Protein AF-A0A222E8A6-F1 (afdb_monomer_lite)

Secondary structure (DSSP, 8-state):
---SEEEEEE---TT-SS---GGGHHHHHHHHHGGG--GGG-EEETTTTEEESTT--EEEEEE----TT-HHHHHHHHHHHHHHHHHTTPEEEEEESSGGGHHHHHHTTTTSS--------SS----S-BTTB----------B----GGG-TT-HHHHHHHHHHHHHHHHHHHTT----

Organism: NCBI:txid74033

pLDDT: mean 76.96, std 16.69, range [33.47, 96.75]

InterPro domains:
  IPR006035 Ureohydrolase [PF00491] (4-130)
  IPR006035 Ureohydrolase [PS51409] (1-180)
  IPR006035 Ureohydrolase [PTHR11358] (2-130)
  IPR023696 Ureohydrolase domain superfamily [SSF52768] (2-132)
  IPR023696 Ureohydrolase domain superfamily [SSF52768] (132-174)

Foldseek 3Di:
DAFQAEEEEQLDQLVPDDDFQLSCQSVLLVVLLVVLCPDLQADADPVVRDHFPNVGGYDYPYYFDDDPNDPPVSLVSLLVSCLVCVVNLYHYDYRYRAPLNVVSVQVNCVVPDQEAADDDDPDPPPDCDDPPRHDDGDHDDDYDYHRRCVVVVPSPSSNVSNVVSSVVNRVCVVVVVSDD

Sequence (180 aa):
MDADAANLGAPCDAGTQWRADARFGPRGVCEASTLFSFGHAAAYEHENDVTYLKGVRAADMGDAKIVHTDTLTSHANIRRGIEAALIAGALPVTTRGDHSDIIPCCEDYEGRAPFHILQIDAHLDFVDERHGVTRTLPIVGVALVEVTPDYDPTGSTAILAAQLLMNLLGFVFHAGLSRA

Structure (mmCIF, N/CA/C/O backbone):
data_AF-A0A222E8A6-F1
#
_entry.id   AF-A0A222E8A6-F1
#
loop_
_atom_site.group_PDB
_atom_site.id
_atom_site.type_symbol
_atom_site.label_atom_id
_atom_site.label_alt_id
_atom_site.label_comp_id
_atom_site.label_asym_id
_atom_site.label_entity_id
_atom_site.label_seq_id
_atom_site.pdbx_PDB_ins_code
_atom_site.Cartn_x
_atom_site.Cartn_y
_atom_site.Cartn_z
_atom_site.occupancy
_atom_site.B_iso_or_equiv
_atom_site.auth_seq_id
_atom_site.auth_comp_id
_atom_site.auth_asym_id
_atom_site.auth_atom_id
_atom_site.pdbx_PDB_model_num
ATOM 1 N N . MET A 1 1 ? -19.056 0.107 -1.690 1.00 80.62 1 MET A N 1
ATOM 2 C CA . MET A 1 1 ? -18.439 -0.485 -0.484 1.00 80.62 1 MET A CA 1
ATOM 3 C C . MET A 1 1 ? -18.997 0.254 0.718 1.00 80.62 1 MET A C 1
ATOM 5 O O . MET A 1 1 ? -19.381 1.400 0.538 1.00 80.62 1 MET A O 1
ATOM 9 N N . ASP A 1 2 ? -19.097 -0.385 1.880 1.00 88.38 2 ASP A N 1
ATOM 10 C CA . ASP A 1 2 ? -19.576 0.253 3.113 1.00 88.38 2 ASP A CA 1
ATOM 11 C C . ASP A 1 2 ? -18.545 0.009 4.223 1.00 88.38 2 ASP A C 1
ATOM 13 O O . ASP A 1 2 ? -18.619 -0.966 4.969 1.00 88.38 2 ASP A O 1
ATOM 17 N N . ALA A 1 3 ? -17.504 0.839 4.215 1.00 91.56 3 ALA A N 1
ATOM 18 C CA . ALA A 1 3 ? -16.313 0.715 5.045 1.00 91.56 3 ALA A CA 1
ATOM 19 C C . ALA A 1 3 ? -15.736 2.108 5.322 1.00 91.56 3 ALA A C 1
ATOM 21 O O . ALA A 1 3 ? -15.940 3.030 4.537 1.00 91.56 3 ALA A O 1
ATOM 22 N N . ASP A 1 4 ? -15.008 2.239 6.423 1.00 89.56 4 ASP A N 1
ATOM 23 C CA . ASP A 1 4 ? -14.385 3.487 6.865 1.00 89.56 4 ASP A CA 1
ATOM 24 C C . ASP A 1 4 ? -12.900 3.539 6.438 1.00 89.56 4 ASP A C 1
ATOM 26 O O . ASP A 1 4 ? -12.354 4.613 6.190 1.00 89.56 4 ASP A O 1
ATOM 30 N N . ALA A 1 5 ? -12.269 2.368 6.277 1.00 90.62 5 ALA A N 1
ATOM 31 C CA . ALA A 1 5 ? -10.946 2.175 5.678 1.00 90.62 5 ALA A CA 1
ATOM 32 C C . ALA A 1 5 ? -10.986 1.088 4.594 1.00 90.62 5 ALA A C 1
ATOM 34 O O . ALA A 1 5 ? -11.759 0.131 4.692 1.00 90.62 5 ALA A O 1
ATOM 35 N N . ALA A 1 6 ? -10.132 1.215 3.581 1.00 94.94 6 ALA A N 1
ATOM 36 C CA . ALA A 1 6 ? -10.074 0.317 2.436 1.00 94.94 6 ALA A CA 1
ATOM 37 C C . ALA A 1 6 ? -8.623 -0.049 2.100 1.00 94.94 6 ALA A C 1
ATOM 39 O O . ALA A 1 6 ? -7.884 0.761 1.539 1.00 94.94 6 ALA A O 1
ATOM 40 N N . ASN A 1 7 ? -8.226 -1.269 2.450 1.00 94.19 7 ASN A N 1
ATOM 41 C CA . ASN A 1 7 ? -6.894 -1.800 2.196 1.00 94.19 7 ASN A CA 1
ATOM 42 C C . ASN A 1 7 ? -6.800 -2.280 0.742 1.00 94.19 7 ASN A C 1
ATOM 44 O O . ASN A 1 7 ? -7.625 -3.085 0.313 1.00 94.19 7 ASN A O 1
ATOM 48 N N . LEU A 1 8 ? -5.798 -1.810 0.002 1.00 95.62 8 LEU A N 1
ATOM 49 C CA . LEU A 1 8 ? -5.529 -2.186 -1.386 1.00 95.62 8 LEU A CA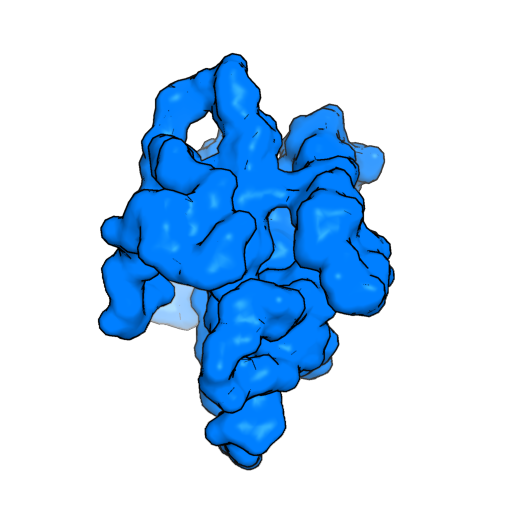 1
ATOM 50 C C . LEU A 1 8 ? -4.053 -2.570 -1.533 1.00 95.62 8 LEU A C 1
ATOM 52 O O . LEU A 1 8 ? -3.166 -1.772 -1.227 1.00 95.62 8 LEU A O 1
ATOM 56 N N . GLY A 1 9 ? -3.783 -3.770 -2.036 1.00 96.38 9 GLY A N 1
ATOM 57 C CA . GLY A 1 9 ? -2.438 -4.157 -2.447 1.00 96.38 9 GLY A CA 1
ATOM 58 C C . GLY A 1 9 ? -2.071 -3.544 -3.800 1.00 96.38 9 GLY A C 1
ATOM 59 O O . GLY A 1 9 ? -2.876 -3.536 -4.729 1.00 96.38 9 GLY A O 1
ATOM 60 N N . ALA A 1 10 ? -0.848 -3.048 -3.941 1.00 95.25 10 ALA A N 1
ATOM 61 C CA . ALA A 1 10 ? -0.257 -2.616 -5.204 1.00 95.25 10 ALA A CA 1
ATOM 62 C C . ALA A 1 10 ? 1.057 -3.390 -5.425 1.00 95.25 10 ALA A C 1
ATOM 64 O O . ALA A 1 10 ? 2.125 -2.900 -5.073 1.00 95.25 10 ALA A O 1
ATOM 65 N N . PRO A 1 11 ? 1.010 -4.641 -5.925 1.00 94.81 11 PRO A N 1
ATOM 66 C CA . PRO A 1 11 ? 2.195 -5.497 -6.038 1.00 94.81 11 PRO A CA 1
ATOM 67 C C . PRO A 1 11 ? 3.017 -5.203 -7.308 1.00 94.81 11 PRO A C 1
ATOM 69 O O . PRO A 1 11 ? 3.244 -6.088 -8.137 1.00 94.81 11 PRO A O 1
ATOM 72 N N . CYS A 1 12 ? 3.453 -3.952 -7.489 1.00 92.06 12 CYS A N 1
ATOM 73 C CA . CYS A 1 12 ? 4.274 -3.520 -8.620 1.00 92.06 12 CYS A CA 1
ATOM 74 C C . CYS A 1 12 ? 5.686 -3.125 -8.160 1.00 92.06 12 CYS A C 1
ATOM 76 O O . CYS A 1 12 ? 5.860 -2.352 -7.227 1.00 92.06 12 CYS A O 1
ATOM 78 N N . ASP A 1 13 ? 6.710 -3.653 -8.827 1.00 92.19 13 ASP A N 1
ATOM 79 C CA . ASP A 1 13 ? 8.121 -3.283 -8.628 1.00 92.19 13 ASP A CA 1
ATOM 80 C C . ASP A 1 13 ? 8.835 -3.005 -9.970 1.00 92.19 13 ASP A C 1
ATOM 82 O O . ASP A 1 13 ? 10.049 -3.154 -10.116 1.00 92.19 13 ASP A O 1
ATOM 86 N N . ALA A 1 14 ? 8.063 -2.636 -10.998 1.00 87.94 14 ALA A N 1
ATOM 87 C CA . ALA A 1 14 ? 8.560 -2.453 -12.360 1.00 87.94 14 ALA A CA 1
ATOM 88 C C . ALA A 1 14 ? 9.405 -1.175 -12.555 1.00 87.94 14 ALA A C 1
ATOM 90 O O . ALA A 1 14 ? 10.037 -1.028 -13.601 1.00 87.94 14 ALA A O 1
ATOM 91 N N . GLY A 1 15 ? 9.428 -0.260 -11.578 1.00 83.31 15 GLY A N 1
ATOM 92 C CA . GLY A 1 15 ? 10.324 0.901 -11.538 1.00 83.31 15 GLY A CA 1
ATOM 93 C C . GLY A 1 15 ? 11.665 0.617 -10.844 1.00 83.31 15 GLY A C 1
ATOM 94 O O . GLY A 1 15 ? 12.551 1.476 -10.822 1.00 83.31 15 GLY A O 1
ATOM 95 N N . THR A 1 16 ? 11.836 -0.580 -10.277 1.00 85.38 16 THR A N 1
ATOM 96 C CA . THR A 1 16 ? 12.967 -0.918 -9.411 1.00 85.38 16 THR A CA 1
ATOM 97 C C . THR A 1 16 ? 14.277 -1.112 -10.178 1.00 85.38 16 THR A C 1
ATOM 99 O O . THR A 1 16 ? 14.350 -1.843 -11.163 1.00 85.38 16 THR A O 1
ATOM 102 N N . GLN A 1 17 ? 15.354 -0.480 -9.693 1.00 74.88 17 GLN A N 1
ATOM 103 C CA . GLN A 1 17 ? 16.631 -0.384 -10.420 1.00 74.88 17 GLN A CA 1
ATOM 104 C C . GLN A 1 17 ? 17.695 -1.416 -10.014 1.00 74.88 17 GLN A C 1
ATOM 106 O O . GLN A 1 17 ? 18.621 -1.657 -10.788 1.00 74.88 17 GLN A O 1
ATOM 111 N N . TRP A 1 18 ? 17.624 -1.979 -8.801 1.00 77.44 18 TRP A N 1
ATOM 112 C CA . TRP A 1 18 ? 18.701 -2.819 -8.250 1.00 77.44 18 TRP A CA 1
ATOM 113 C C . TRP A 1 18 ? 18.214 -4.131 -7.627 1.00 77.44 18 TRP A C 1
ATOM 115 O O . TRP A 1 18 ? 18.564 -5.199 -8.122 1.00 77.44 18 TRP A O 1
ATOM 125 N N . ARG A 1 19 ? 17.417 -4.067 -6.555 1.00 82.00 19 ARG A N 1
ATOM 126 C CA . ARG A 1 19 ? 16.838 -5.240 -5.880 1.00 82.00 19 ARG A CA 1
ATOM 127 C C . ARG A 1 19 ? 15.328 -5.189 -6.024 1.00 82.00 19 ARG A C 1
ATOM 129 O O . ARG A 1 19 ? 14.710 -4.369 -5.360 1.00 82.00 19 ARG A O 1
ATOM 136 N N . ALA A 1 20 ? 14.793 -6.016 -6.920 1.00 87.50 20 ALA A N 1
ATOM 137 C CA . ALA A 1 20 ? 13.357 -6.203 -7.127 1.00 87.50 20 ALA A CA 1
ATOM 138 C C . ALA A 1 20 ? 12.718 -6.937 -5.926 1.00 87.50 20 ALA A C 1
ATOM 140 O O . ALA A 1 20 ? 13.249 -6.892 -4.821 1.00 87.50 20 ALA A O 1
ATOM 141 N N . ASP A 1 21 ? 11.586 -7.610 -6.139 1.00 90.00 21 ASP A N 1
ATOM 142 C CA . ASP A 1 21 ? 10.877 -8.460 -5.166 1.00 90.00 21 ASP A CA 1
ATOM 143 C C . ASP A 1 21 ? 9.949 -7.690 -4.208 1.00 90.00 21 ASP A C 1
ATOM 145 O O . ASP A 1 21 ? 9.140 -8.292 -3.499 1.00 90.00 21 ASP A O 1
ATOM 149 N N . ALA A 1 22 ? 9.931 -6.352 -4.275 1.00 90.31 22 ALA A N 1
ATOM 150 C CA . ALA A 1 22 ? 8.960 -5.529 -3.548 1.00 90.31 22 ALA A CA 1
ATOM 151 C C . ALA A 1 22 ? 7.505 -5.845 -3.955 1.00 90.31 22 ALA A C 1
ATOM 153 O O . ALA A 1 22 ? 6.591 -5.689 -3.147 1.00 90.31 22 ALA A O 1
ATOM 154 N N . ARG A 1 23 ? 7.272 -6.417 -5.149 1.00 92.69 23 ARG A N 1
ATOM 155 C CA . ARG A 1 23 ? 5.958 -6.955 -5.564 1.00 92.69 23 ARG A CA 1
ATOM 156 C C . ARG A 1 23 ? 5.356 -7.977 -4.587 1.00 92.69 23 ARG A C 1
ATOM 158 O O . ARG A 1 23 ? 4.146 -8.177 -4.600 1.00 92.69 23 ARG A O 1
ATOM 165 N N . PHE A 1 24 ? 6.167 -8.636 -3.755 1.00 93.94 24 PHE A N 1
ATOM 166 C CA . PHE A 1 24 ? 5.692 -9.579 -2.737 1.00 93.94 24 PHE A CA 1
ATOM 167 C C . PHE A 1 24 ? 5.361 -8.904 -1.394 1.00 93.94 24 PHE A C 1
ATOM 169 O O . PHE A 1 24 ? 4.742 -9.531 -0.534 1.00 93.94 24 PHE A O 1
ATOM 176 N N . GLY A 1 25 ? 5.705 -7.622 -1.227 1.00 91.69 25 GLY A N 1
ATOM 177 C CA . GLY A 1 25 ? 5.432 -6.811 -0.040 1.00 91.69 25 GLY A CA 1
ATOM 178 C C . GLY A 1 25 ? 3.969 -6.840 0.418 1.00 91.69 25 GLY A C 1
ATOM 179 O O . GLY A 1 25 ? 3.735 -7.185 1.579 1.00 91.69 25 GLY A O 1
ATOM 180 N N . PRO A 1 26 ? 2.969 -6.591 -0.456 1.00 94.25 26 PRO A N 1
ATOM 181 C CA . PRO A 1 26 ? 1.553 -6.658 -0.081 1.00 94.25 26 PRO A CA 1
ATOM 182 C C . PRO A 1 26 ? 1.167 -8.008 0.527 1.00 94.25 26 PRO A C 1
ATOM 184 O O . PRO A 1 26 ? 0.557 -8.062 1.594 1.00 94.25 26 PRO A O 1
ATOM 187 N N . ARG A 1 27 ? 1.629 -9.105 -0.083 1.00 92.12 27 ARG A N 1
ATOM 188 C CA . ARG A 1 27 ? 1.387 -10.463 0.407 1.00 92.12 27 ARG A CA 1
ATOM 189 C C . ARG A 1 27 ? 2.058 -10.724 1.758 1.00 92.12 27 ARG A C 1
ATOM 191 O O . ARG A 1 27 ? 1.407 -11.257 2.655 1.00 92.12 27 ARG A O 1
ATOM 198 N N . GLY A 1 28 ? 3.320 -10.323 1.915 1.00 92.12 28 GLY A N 1
ATOM 199 C CA . GLY A 1 28 ? 4.062 -10.462 3.172 1.00 92.12 28 GLY A CA 1
ATOM 200 C C . GLY A 1 28 ? 3.434 -9.670 4.322 1.00 92.12 28 GLY A C 1
ATOM 201 O O . GLY A 1 28 ? 3.344 -10.175 5.439 1.00 92.12 28 GLY A O 1
ATOM 202 N N . VAL A 1 29 ? 2.921 -8.466 4.049 1.00 91.38 29 VAL A N 1
ATOM 203 C CA . VAL A 1 29 ? 2.179 -7.655 5.028 1.00 91.38 29 VAL A CA 1
ATOM 204 C C . VAL A 1 29 ? 0.841 -8.304 5.386 1.00 91.38 29 VAL A C 1
ATOM 206 O O . VAL A 1 29 ? 0.520 -8.374 6.569 1.00 91.38 29 VAL A O 1
ATOM 209 N N . CYS A 1 30 ? 0.082 -8.841 4.422 1.00 89.69 30 CYS A N 1
ATOM 210 C CA . CYS A 1 30 ? -1.136 -9.607 4.718 1.00 89.69 30 CYS A CA 1
ATOM 211 C C . CYS A 1 30 ? -0.848 -10.815 5.627 1.00 89.69 30 CYS A C 1
ATOM 213 O O . CYS A 1 30 ? -1.567 -11.031 6.602 1.00 89.69 30 CYS A O 1
ATOM 215 N N . GLU A 1 31 ? 0.216 -11.576 5.364 1.00 90.19 31 GLU A N 1
ATOM 216 C CA . GLU A 1 31 ? 0.593 -12.735 6.184 1.00 90.19 31 GLU A CA 1
ATOM 217 C C . GLU A 1 31 ? 1.065 -12.312 7.590 1.00 90.19 31 GLU A C 1
ATOM 219 O O . GLU A 1 31 ? 0.581 -12.852 8.590 1.00 90.19 31 GLU A O 1
ATOM 224 N N . ALA A 1 32 ? 1.905 -11.275 7.698 1.00 88.25 32 ALA A N 1
ATOM 225 C CA . ALA A 1 32 ? 2.334 -10.703 8.978 1.00 88.25 32 ALA A CA 1
ATOM 226 C C . ALA A 1 32 ? 1.177 -10.073 9.779 1.00 88.25 32 ALA A C 1
ATOM 228 O O . ALA A 1 32 ? 1.179 -10.132 11.011 1.00 88.25 32 ALA A O 1
ATOM 229 N N . SER A 1 33 ? 0.156 -9.523 9.106 1.00 88.44 33 SER A N 1
ATOM 230 C CA . SER A 1 33 ? -1.005 -8.893 9.756 1.00 88.44 33 SER A CA 1
ATOM 231 C C . SER A 1 33 ? -1.765 -9.847 10.685 1.00 88.44 33 SER A C 1
ATOM 233 O O . SER A 1 33 ? -2.372 -9.404 11.660 1.00 88.44 33 SER A O 1
ATOM 235 N N . THR A 1 34 ? -1.667 -11.162 10.448 1.00 86.69 34 THR A N 1
ATOM 236 C CA . THR A 1 34 ? -2.312 -12.188 11.279 1.00 86.69 34 THR A CA 1
ATOM 237 C C . THR A 1 34 ? -1.878 -12.144 12.748 1.00 86.69 34 THR A C 1
ATOM 239 O O . THR A 1 34 ? -2.690 -12.463 13.619 1.00 86.69 34 THR A O 1
ATOM 242 N N . LEU A 1 35 ? -0.664 -11.660 13.047 1.00 82.56 35 LEU A N 1
ATOM 243 C CA . LEU A 1 35 ? -0.170 -11.415 14.409 1.00 82.56 35 LEU A CA 1
ATOM 244 C C . LEU A 1 35 ? -1.062 -10.435 15.194 1.00 82.56 35 LEU A C 1
ATOM 246 O O . LEU A 1 35 ? -1.230 -10.578 16.403 1.00 82.56 35 LEU A O 1
ATOM 250 N N . PHE A 1 36 ? -1.675 -9.477 14.499 1.00 77.50 36 PHE A N 1
ATOM 251 C CA . PHE A 1 36 ? -2.506 -8.410 15.062 1.00 77.50 36 PHE A CA 1
ATOM 252 C C . PHE A 1 36 ? -3.998 -8.787 15.126 1.00 77.50 36 PHE A C 1
ATOM 254 O O . PHE A 1 36 ? -4.870 -7.927 15.258 1.00 77.50 36 PHE A O 1
ATOM 261 N N . SER A 1 37 ? -4.309 -10.089 15.077 1.00 69.62 37 SER A N 1
ATOM 262 C CA . SER A 1 37 ? -5.664 -10.638 15.230 1.00 69.62 37 SER A CA 1
ATOM 263 C C . SER A 1 37 ? -6.147 -10.592 16.690 1.00 69.62 37 SER A C 1
ATOM 265 O O . SER A 1 37 ? -6.462 -11.623 17.284 1.00 69.62 37 SER A O 1
ATOM 267 N N . PHE A 1 38 ? -6.249 -9.397 17.282 1.00 66.19 38 PHE A N 1
ATOM 268 C CA . PHE A 1 38 ? -6.629 -9.161 18.690 1.00 66.19 38 PHE A CA 1
ATOM 269 C C . PHE A 1 38 ? -8.091 -9.533 19.054 1.00 66.19 38 PHE A C 1
ATOM 271 O O . PHE A 1 38 ? -8.590 -9.203 20.130 1.00 66.19 38 PHE A O 1
ATOM 278 N N . GLY A 1 39 ? -8.799 -10.241 18.170 1.00 62.12 39 GLY A N 1
ATOM 279 C CA . GLY A 1 39 ? -10.195 -10.632 18.338 1.00 62.12 39 GLY A CA 1
ATOM 280 C C . GLY A 1 39 ? -11.176 -9.458 18.248 1.00 62.12 39 GLY A C 1
ATOM 281 O O . GLY A 1 39 ? -10.861 -8.368 17.779 1.00 62.12 39 GLY A O 1
ATOM 282 N N . HIS A 1 40 ? -12.403 -9.681 18.721 1.00 60.44 40 HIS A N 1
ATOM 283 C CA . HIS A 1 40 ? -13.521 -8.730 18.608 1.00 60.44 40 HIS A CA 1
ATOM 284 C C . HIS A 1 40 ? -13.371 -7.443 19.451 1.00 60.44 40 HIS A C 1
ATOM 286 O O . HIS A 1 40 ? -14.268 -6.601 19.436 1.00 60.44 40 HIS A O 1
ATOM 292 N N . ALA A 1 41 ? -12.286 -7.295 20.219 1.00 64.12 41 ALA A N 1
ATOM 293 C CA . ALA A 1 41 ? -12.074 -6.177 21.141 1.00 64.12 41 ALA A CA 1
ATOM 294 C C . ALA A 1 41 ? -11.399 -4.948 20.500 1.00 64.12 41 ALA A C 1
ATOM 296 O O . ALA A 1 41 ? -11.386 -3.889 21.125 1.00 64.12 41 ALA A O 1
ATOM 297 N N . ALA A 1 42 ? -10.907 -5.077 19.260 1.00 77.75 42 ALA A N 1
ATOM 298 C CA . ALA A 1 42 ? -10.016 -4.124 18.591 1.00 77.75 42 ALA A CA 1
ATOM 299 C C . ALA A 1 42 ? -8.629 -4.007 19.276 1.00 77.75 42 ALA A C 1
ATOM 301 O O . ALA A 1 42 ? -8.251 -4.889 20.047 1.00 77.75 42 ALA A O 1
ATOM 302 N N . ALA A 1 43 ? -7.819 -3.002 18.924 1.00 83.31 43 ALA A N 1
ATOM 303 C CA . ALA A 1 43 ? -6.396 -2.958 19.281 1.00 83.31 43 ALA A CA 1
ATOM 304 C C . ALA A 1 43 ? -6.152 -2.147 20.566 1.00 83.31 43 ALA A C 1
ATOM 306 O O . ALA A 1 43 ? -6.302 -0.928 20.567 1.00 83.31 43 ALA A O 1
ATOM 307 N N . TYR A 1 44 ? -5.776 -2.813 21.661 1.00 83.88 44 TYR A N 1
ATOM 308 C CA . TYR A 1 44 ? -5.452 -2.157 22.933 1.00 83.88 44 TYR A CA 1
ATOM 309 C C . TYR A 1 44 ? -3.972 -1.758 23.012 1.00 83.88 44 TYR A C 1
ATOM 311 O O . TYR A 1 44 ? -3.089 -2.595 22.824 1.00 83.88 44 TYR A O 1
ATOM 319 N N . GLU A 1 45 ? -3.711 -0.496 23.347 1.00 82.44 45 GLU A N 1
ATOM 320 C CA . GLU A 1 45 ? -2.385 0.044 23.630 1.00 82.44 45 GLU A CA 1
ATOM 321 C C . GLU A 1 45 ? -2.247 0.326 25.133 1.00 82.44 45 GLU A C 1
ATOM 323 O O . GLU A 1 45 ? -2.940 1.173 25.698 1.00 82.44 45 GLU A O 1
ATOM 328 N N . HIS A 1 46 ? -1.316 -0.377 25.780 1.00 84.25 46 HIS A N 1
ATOM 329 C CA . HIS A 1 46 ? -1.095 -0.275 27.223 1.00 84.25 46 HIS A CA 1
ATOM 330 C C . HIS A 1 46 ? -0.486 1.068 27.662 1.00 84.25 46 HIS A C 1
ATOM 332 O O . HIS A 1 46 ? -0.738 1.499 28.782 1.00 84.25 46 HIS A O 1
ATOM 338 N N . GLU A 1 47 ? 0.331 1.725 26.830 1.00 84.25 47 GLU A N 1
ATOM 339 C CA . GLU A 1 47 ? 1.048 2.947 27.238 1.00 84.25 47 GLU A CA 1
ATOM 340 C C . GLU A 1 47 ? 0.108 4.128 27.513 1.00 84.25 47 GLU A C 1
ATOM 342 O O . GLU A 1 47 ? 0.337 4.873 28.464 1.00 84.25 47 GLU A O 1
ATOM 347 N N . ASN A 1 48 ? -0.970 4.255 26.733 1.00 80.94 48 ASN A N 1
ATOM 348 C CA . ASN A 1 48 ? -1.974 5.310 26.891 1.00 80.94 48 ASN A CA 1
ATOM 349 C C . ASN A 1 48 ? -3.299 4.821 27.520 1.00 80.94 48 ASN A C 1
ATOM 351 O O . ASN A 1 48 ? -4.189 5.640 27.736 1.00 80.94 48 ASN A O 1
ATOM 355 N N . ASP A 1 49 ? -3.442 3.518 27.813 1.00 85.94 49 ASP A N 1
ATOM 356 C CA . ASP A 1 49 ? -4.697 2.864 28.252 1.00 85.94 49 ASP A CA 1
ATOM 357 C C . ASP A 1 49 ? -5.871 3.098 27.267 1.00 85.94 49 ASP A C 1
ATOM 359 O O . ASP A 1 49 ? -7.012 3.382 27.640 1.00 85.94 49 ASP A O 1
ATOM 363 N N . VAL A 1 50 ? -5.584 3.011 25.960 1.00 84.88 50 VAL A N 1
ATOM 364 C CA . VAL A 1 50 ? -6.546 3.288 24.875 1.00 84.88 50 VAL A CA 1
ATOM 365 C C . VAL A 1 50 ? -6.821 2.035 24.046 1.00 84.88 50 VAL A C 1
ATOM 367 O O . VAL A 1 50 ? -5.928 1.265 23.710 1.00 84.88 50 VAL A O 1
ATOM 370 N N . THR A 1 51 ? -8.087 1.841 23.662 1.00 86.00 51 THR A N 1
ATOM 371 C CA . THR A 1 51 ? -8.482 0.839 22.657 1.00 86.00 51 THR A CA 1
ATOM 372 C C . THR A 1 51 ? -8.786 1.516 21.322 1.00 86.00 51 THR A C 1
ATOM 374 O O . THR A 1 51 ? -9.808 2.190 21.169 1.00 86.00 51 THR A O 1
ATOM 377 N N . TYR A 1 52 ? -7.904 1.317 20.349 1.00 84.50 52 TYR A N 1
ATOM 378 C CA . TYR A 1 52 ? -8.001 1.813 18.981 1.00 84.50 52 TYR A CA 1
ATOM 379 C C . TYR A 1 52 ? -8.852 0.908 18.083 1.00 84.50 52 TYR A C 1
ATOM 381 O O . TYR A 1 52 ? -9.103 -0.251 18.401 1.00 84.50 52 TYR A O 1
ATOM 389 N N . LEU A 1 53 ? -9.292 1.443 16.937 1.00 84.19 53 LEU A N 1
ATOM 390 C CA . LEU A 1 53 ? -10.062 0.750 15.885 1.00 84.19 53 LEU A CA 1
ATOM 391 C C . LEU A 1 53 ? -11.438 0.186 16.308 1.00 84.19 53 LEU A C 1
ATOM 393 O O . LEU A 1 53 ? -12.126 -0.452 15.511 1.00 84.19 53 LEU A O 1
ATOM 397 N N . LYS A 1 54 ? -11.896 0.449 17.536 1.00 85.50 54 LYS A N 1
ATOM 398 C CA . LYS A 1 54 ? -13.206 0.002 18.024 1.00 85.50 54 LYS A CA 1
ATOM 399 C C . LYS A 1 54 ? -14.344 0.622 17.205 1.00 85.50 54 LYS A C 1
ATOM 401 O O . LYS A 1 54 ? -14.600 1.818 17.293 1.00 85.50 54 LYS A O 1
ATOM 406 N N . GLY A 1 55 ? -15.059 -0.217 16.455 1.00 84.69 55 GLY A N 1
ATOM 407 C CA . GLY A 1 55 ? -16.163 0.205 15.586 1.00 84.69 55 GLY A CA 1
ATOM 408 C C . GLY A 1 55 ? -15.736 0.714 14.205 1.00 84.69 55 GLY A C 1
ATOM 409 O O . GLY A 1 55 ? -16.610 1.094 13.433 1.00 84.69 55 GLY A O 1
ATOM 410 N N . VAL A 1 56 ? -14.437 0.692 13.881 1.00 87.38 56 VAL A N 1
ATOM 411 C CA . VAL A 1 56 ? -13.927 0.992 12.535 1.00 87.38 56 VAL A CA 1
ATOM 412 C C . VAL A 1 56 ? -14.146 -0.219 11.632 1.00 87.38 56 VAL A C 1
ATOM 414 O O . VAL A 1 56 ? -13.794 -1.346 11.984 1.00 87.38 56 VAL A O 1
ATOM 417 N N . ARG A 1 57 ? -14.713 0.011 10.451 1.00 90.06 57 ARG A N 1
ATOM 418 C CA . ARG A 1 57 ? -14.972 -1.013 9.438 1.00 90.06 57 ARG A CA 1
ATOM 419 C C . ARG A 1 57 ? -13.881 -0.940 8.378 1.00 90.06 57 ARG A C 1
ATOM 421 O O . ARG A 1 57 ? -13.902 -0.053 7.530 1.00 90.06 57 ARG A O 1
ATOM 428 N N . ALA A 1 58 ? -12.925 -1.859 8.429 1.00 89.56 58 ALA A N 1
ATOM 429 C CA . ALA A 1 58 ? -11.930 -2.018 7.375 1.00 89.56 58 ALA A CA 1
ATOM 430 C C . ALA A 1 58 ? -12.423 -3.025 6.326 1.00 89.56 58 ALA A C 1
ATOM 432 O O . ALA A 1 58 ? -12.936 -4.088 6.679 1.00 89.56 58 ALA A O 1
ATOM 433 N N . ALA A 1 59 ? -12.250 -2.701 5.047 1.00 93.25 59 ALA A N 1
ATOM 434 C CA . ALA A 1 59 ? -12.443 -3.625 3.937 1.00 93.25 59 ALA A CA 1
ATOM 435 C C . ALA A 1 59 ? -11.096 -3.978 3.302 1.00 93.25 59 ALA A C 1
ATOM 437 O O . ALA A 1 59 ? -10.271 -3.099 3.068 1.00 93.25 59 ALA A O 1
ATOM 438 N N . ASP A 1 60 ? -10.897 -5.256 2.993 1.00 94.06 60 ASP A N 1
ATOM 439 C CA . ASP A 1 60 ? -9.809 -5.725 2.139 1.00 94.06 60 ASP A CA 1
ATOM 440 C C . ASP A 1 60 ? -10.309 -5.758 0.685 1.00 94.06 60 ASP A C 1
ATOM 442 O O . ASP A 1 60 ? -11.307 -6.418 0.378 1.00 94.06 60 ASP A O 1
ATOM 446 N N . MET A 1 61 ? -9.666 -4.987 -0.193 1.00 95.31 61 MET A N 1
ATOM 447 C CA . MET A 1 61 ? -9.975 -4.916 -1.624 1.00 95.31 61 MET A CA 1
ATOM 448 C C . MET A 1 61 ? -9.178 -5.936 -2.452 1.00 95.31 61 MET A C 1
ATOM 450 O O . MET A 1 61 ? -9.420 -6.055 -3.656 1.00 95.31 61 MET A O 1
ATOM 454 N N . GLY A 1 62 ? -8.249 -6.668 -1.831 1.00 95.69 62 GLY A N 1
ATOM 455 C CA . GLY A 1 62 ? -7.245 -7.480 -2.506 1.00 95.69 62 GLY A CA 1
ATOM 456 C C . GLY A 1 62 ? -6.204 -6.632 -3.241 1.00 95.69 62 GLY A C 1
ATOM 457 O O . GLY A 1 62 ? -5.974 -5.464 -2.919 1.00 95.69 62 GLY A O 1
ATOM 458 N N . ASP A 1 63 ? -5.573 -7.229 -4.251 1.00 96.75 63 ASP A N 1
ATOM 459 C CA . ASP A 1 63 ? -4.540 -6.582 -5.058 1.00 96.75 63 ASP A CA 1
ATOM 460 C C . ASP A 1 63 ? -5.111 -5.868 -6.295 1.00 96.75 63 ASP A C 1
ATOM 462 O O . ASP A 1 63 ? -5.964 -6.388 -7.025 1.00 96.75 63 ASP A O 1
ATOM 466 N N . ALA A 1 64 ? -4.558 -4.696 -6.600 1.00 95.94 64 ALA A N 1
ATOM 467 C CA . ALA A 1 64 ? -4.713 -4.032 -7.882 1.00 95.94 64 ALA A CA 1
ATOM 468 C C . ALA A 1 64 ? -4.175 -4.915 -9.021 1.00 95.94 64 ALA A C 1
ATOM 470 O O . ALA A 1 64 ? -3.160 -5.604 -8.898 1.00 95.94 64 ALA A O 1
ATOM 471 N N . LYS A 1 65 ? -4.838 -4.873 -10.181 1.00 96.12 65 LYS A N 1
ATOM 472 C CA . LYS A 1 65 ? -4.430 -5.677 -11.338 1.00 96.12 65 LYS A CA 1
ATOM 473 C C . LYS A 1 65 ? -3.126 -5.147 -11.942 1.00 96.12 65 LYS A C 1
ATOM 475 O O . LYS A 1 65 ? -3.140 -4.172 -12.690 1.00 96.12 65 LYS A O 1
ATOM 480 N N . ILE A 1 66 ? -2.027 -5.849 -11.713 1.00 95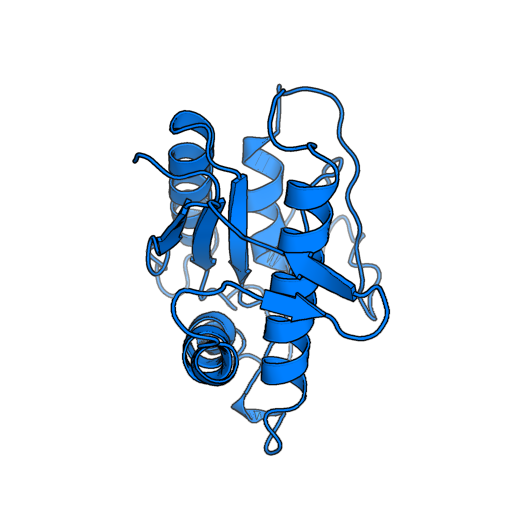.81 66 ILE A N 1
ATOM 481 C CA . ILE A 1 66 ? -0.733 -5.533 -12.327 1.00 95.81 66 ILE A CA 1
ATOM 482 C C . ILE A 1 66 ? -0.643 -6.154 -13.727 1.00 95.81 66 ILE A C 1
ATOM 484 O O . ILE A 1 66 ? -1.059 -7.295 -13.953 1.00 95.81 66 ILE A O 1
ATOM 488 N N . VAL A 1 67 ? -0.114 -5.394 -14.685 1.00 94.00 67 VAL A N 1
ATOM 489 C CA . VAL A 1 67 ? 0.201 -5.856 -16.041 1.00 94.00 67 VAL A CA 1
ATOM 490 C C . VAL A 1 67 ? 1.715 -5.973 -16.148 1.00 94.00 67 VAL A C 1
ATOM 492 O O . VAL A 1 67 ? 2.444 -4.993 -16.032 1.00 94.00 67 VAL A O 1
ATOM 495 N N . HIS A 1 68 ? 2.201 -7.199 -16.333 1.00 86.81 68 HIS A N 1
ATOM 496 C CA . HIS A 1 68 ? 3.632 -7.480 -16.317 1.00 86.81 68 HIS A CA 1
ATOM 497 C C . HIS A 1 68 ? 4.379 -6.654 -17.379 1.00 86.81 68 HIS A C 1
ATOM 499 O O . HIS A 1 68 ? 3.954 -6.606 -18.531 1.00 86.81 68 HIS A O 1
ATOM 505 N N . THR A 1 69 ? 5.489 -6.019 -16.989 1.00 85.50 69 THR A N 1
ATOM 506 C CA . THR A 1 69 ? 6.302 -5.073 -17.793 1.00 85.50 69 THR A CA 1
ATOM 507 C C . THR A 1 69 ? 5.615 -3.779 -18.255 1.00 85.50 69 THR A C 1
ATOM 509 O O . THR A 1 69 ? 6.274 -2.951 -18.875 1.00 85.50 69 THR A O 1
ATOM 512 N N . ASP A 1 70 ? 4.341 -3.551 -17.921 1.00 90.94 70 ASP A N 1
ATOM 513 C CA . ASP A 1 70 ? 3.620 -2.314 -18.240 1.00 90.94 70 ASP A CA 1
ATOM 514 C C . ASP A 1 70 ? 3.299 -1.540 -16.954 1.00 90.94 70 ASP A C 1
ATOM 516 O O . ASP A 1 70 ? 2.240 -1.697 -16.333 1.00 90.94 70 ASP A O 1
ATOM 520 N N . THR A 1 71 ? 4.252 -0.701 -16.546 1.00 89.00 71 THR A N 1
ATOM 521 C CA . THR A 1 71 ? 4.148 0.159 -15.360 1.00 89.00 71 THR A CA 1
ATOM 522 C C . THR A 1 71 ? 2.980 1.137 -15.475 1.00 89.00 71 THR A C 1
ATOM 524 O O . THR A 1 71 ? 2.257 1.330 -14.505 1.00 89.00 71 THR A O 1
ATOM 527 N N . LEU A 1 72 ? 2.732 1.707 -16.661 1.00 90.25 72 LEU A N 1
ATOM 528 C CA . LEU A 1 72 ? 1.708 2.739 -16.856 1.00 90.25 72 LEU A CA 1
ATOM 529 C C . LEU A 1 72 ? 0.291 2.167 -16.720 1.00 90.25 72 LEU A C 1
ATOM 531 O O . LEU A 1 72 ? -0.539 2.731 -16.005 1.00 90.25 72 LEU A O 1
ATOM 535 N N . THR A 1 73 ? 0.014 1.018 -17.340 1.00 93.81 73 THR A N 1
ATOM 536 C CA . THR A 1 73 ? -1.274 0.328 -17.167 1.00 93.81 73 THR A CA 1
ATOM 537 C C . THR A 1 73 ? -1.433 -0.216 -15.744 1.00 93.81 73 THR A C 1
ATOM 539 O O . THR A 1 73 ? -2.541 -0.210 -15.206 1.00 93.81 73 THR A O 1
ATOM 542 N N . SER A 1 74 ? -0.345 -0.654 -15.103 1.00 94.50 74 SER A N 1
ATOM 543 C CA . SER A 1 74 ? -0.365 -1.089 -13.698 1.00 94.50 74 SER A CA 1
ATOM 544 C C . SER A 1 74 ? -0.707 0.065 -12.753 1.00 94.50 74 SER A C 1
ATOM 546 O O . SER A 1 74 ? -1.625 -0.066 -11.946 1.00 94.50 74 SER A O 1
ATOM 548 N N . HIS A 1 75 ? -0.068 1.227 -12.921 1.00 93.44 75 HIS A N 1
ATOM 549 C CA . HIS A 1 75 ? -0.383 2.458 -12.192 1.00 93.44 75 HIS A CA 1
ATOM 550 C C . HIS A 1 75 ? -1.831 2.901 -12.418 1.00 93.44 75 HIS A C 1
ATOM 552 O O . HIS A 1 75 ? -2.534 3.180 -11.451 1.00 93.44 75 HIS A O 1
ATOM 558 N N . ALA A 1 76 ? -2.336 2.869 -13.656 1.00 93.94 76 ALA A N 1
ATOM 559 C CA . ALA A 1 76 ? -3.741 3.176 -13.941 1.00 93.94 76 ALA A CA 1
ATOM 560 C C . ALA A 1 76 ? -4.727 2.215 -13.238 1.00 93.94 76 ALA A C 1
ATOM 562 O O . ALA A 1 76 ? -5.796 2.636 -12.790 1.00 93.94 76 ALA A O 1
ATOM 563 N N . ASN A 1 77 ? -4.376 0.931 -13.096 1.00 95.50 77 ASN A N 1
ATOM 564 C CA . ASN A 1 77 ? -5.191 -0.041 -12.362 1.00 95.50 77 ASN A CA 1
ATOM 565 C C . ASN A 1 77 ? -5.126 0.159 -10.837 1.00 95.50 77 ASN A C 1
ATOM 567 O O . ASN A 1 77 ? -6.154 -0.004 -10.179 1.00 95.50 77 ASN A O 1
ATOM 571 N N . ILE A 1 78 ? -3.958 0.524 -10.291 1.00 94.44 78 ILE A N 1
ATOM 572 C CA . ILE A 1 78 ? -3.779 0.905 -8.878 1.00 94.44 78 ILE A CA 1
ATOM 573 C C . ILE A 1 78 ? -4.642 2.129 -8.569 1.00 94.44 78 ILE A C 1
ATOM 575 O O . ILE A 1 78 ? -5.496 2.064 -7.685 1.00 94.44 78 ILE A O 1
ATOM 579 N N . ARG A 1 79 ? -4.499 3.189 -9.376 1.00 92.50 79 ARG A N 1
ATOM 580 C CA . ARG A 1 79 ? -5.299 4.417 -9.319 1.00 92.50 79 ARG A CA 1
ATOM 581 C C . ARG A 1 79 ? -6.796 4.095 -9.264 1.00 92.50 79 ARG A C 1
ATOM 583 O O . ARG A 1 79 ? -7.466 4.408 -8.293 1.00 92.50 79 ARG A O 1
ATOM 590 N N . ARG A 1 80 ? -7.317 3.307 -10.211 1.00 93.69 80 ARG A N 1
ATOM 591 C CA . ARG A 1 80 ? -8.748 2.938 -10.229 1.00 93.69 80 ARG A CA 1
ATOM 592 C C . ARG A 1 80 ? -9.240 2.210 -8.961 1.00 93.69 80 ARG A C 1
ATOM 594 O O . ARG A 1 80 ? -10.431 2.256 -8.660 1.00 93.69 80 ARG A O 1
ATOM 601 N N . GLY A 1 81 ? -8.365 1.515 -8.231 1.00 93.44 81 GLY A N 1
ATOM 602 C CA . GLY A 1 81 ? -8.694 0.940 -6.921 1.00 93.44 81 GLY A CA 1
ATOM 603 C C . GLY A 1 81 ? -8.818 2.003 -5.824 1.00 93.44 81 GLY A C 1
ATOM 604 O O . GLY A 1 81 ? -9.763 1.973 -5.038 1.00 93.44 81 GLY A O 1
ATOM 605 N N . ILE A 1 82 ? -7.906 2.976 -5.816 1.00 91.56 82 ILE A N 1
ATOM 606 C CA . ILE A 1 82 ? -7.880 4.108 -4.878 1.00 91.56 82 ILE A CA 1
ATOM 607 C C . ILE A 1 82 ? -9.086 5.025 -5.116 1.00 91.56 82 ILE A C 1
ATOM 609 O O . ILE A 1 82 ? -9.818 5.331 -4.173 1.00 91.56 82 ILE A O 1
ATOM 613 N N . GLU A 1 83 ? -9.371 5.372 -6.373 1.00 91.31 83 GLU A N 1
ATOM 614 C CA . GLU A 1 83 ? -10.570 6.109 -6.776 1.00 91.31 83 GLU A CA 1
ATOM 615 C C . GLU A 1 83 ? -11.853 5.431 -6.258 1.00 91.31 83 GLU A C 1
ATOM 617 O O . GLU A 1 83 ? -12.727 6.094 -5.697 1.00 91.31 83 GLU A O 1
ATOM 622 N N . ALA A 1 84 ? -11.957 4.101 -6.371 1.00 92.19 84 ALA A N 1
ATOM 623 C CA . ALA A 1 84 ? -13.118 3.348 -5.897 1.00 92.19 84 ALA A CA 1
ATOM 624 C C . ALA A 1 84 ? -13.283 3.377 -4.363 1.00 92.19 84 ALA A C 1
ATOM 626 O O . ALA A 1 84 ? -14.419 3.395 -3.877 1.00 92.19 84 ALA A O 1
ATOM 627 N N . ALA A 1 85 ? -12.185 3.416 -3.600 1.00 91.44 85 ALA A N 1
ATOM 628 C CA . ALA A 1 85 ? -12.220 3.627 -2.152 1.00 91.44 85 ALA A CA 1
ATOM 629 C C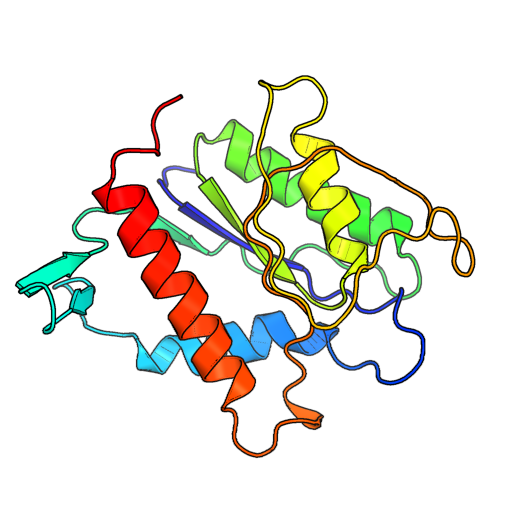 . ALA A 1 85 ? -12.677 5.055 -1.799 1.00 91.44 85 ALA A C 1
ATOM 631 O O . ALA A 1 85 ? -13.602 5.223 -1.001 1.00 91.44 85 ALA A O 1
ATOM 632 N N . LEU A 1 86 ? -12.113 6.069 -2.467 1.00 88.81 86 LEU A N 1
ATOM 633 C CA . LEU A 1 86 ? -12.467 7.480 -2.271 1.00 88.81 86 LEU A CA 1
ATOM 634 C C . LEU A 1 86 ? -13.933 7.773 -2.627 1.00 88.81 86 LEU A C 1
ATOM 636 O O . LEU A 1 86 ? -14.615 8.478 -1.887 1.00 88.81 86 LEU A O 1
ATOM 640 N N . ILE A 1 87 ? -14.450 7.212 -3.726 1.00 89.94 87 ILE A N 1
ATOM 641 C CA . ILE A 1 87 ? -15.866 7.336 -4.124 1.00 89.94 87 ILE A CA 1
ATOM 642 C C . ILE A 1 87 ? -16.797 6.670 -3.099 1.00 89.94 87 ILE A C 1
ATOM 644 O O . ILE A 1 87 ? -17.919 7.133 -2.896 1.00 89.94 87 ILE A O 1
ATOM 648 N N . ALA A 1 88 ? -16.346 5.607 -2.429 1.00 90.06 88 ALA A N 1
ATOM 649 C CA . ALA A 1 88 ? -17.095 4.969 -1.349 1.00 90.06 88 ALA A CA 1
ATOM 650 C C . ALA A 1 88 ? -17.048 5.745 -0.016 1.00 90.06 88 ALA A C 1
ATOM 652 O O . ALA A 1 88 ? -17.713 5.331 0.931 1.00 90.06 88 ALA A O 1
ATOM 653 N N . GLY A 1 89 ? -16.283 6.842 0.072 1.00 88.88 89 GLY A N 1
ATOM 654 C CA . GLY A 1 89 ? -16.076 7.597 1.311 1.00 88.88 89 GLY A CA 1
ATOM 655 C C . GLY A 1 89 ? -15.155 6.902 2.321 1.00 88.88 89 GLY A C 1
ATOM 656 O O . GLY A 1 89 ? -15.156 7.277 3.490 1.00 88.88 89 GLY A O 1
ATOM 657 N N . ALA A 1 90 ? -14.392 5.894 1.888 1.00 90.44 90 ALA A N 1
ATOM 658 C CA . ALA A 1 90 ? -13.441 5.170 2.726 1.00 90.44 90 ALA A CA 1
ATOM 659 C C . ALA A 1 90 ? -12.031 5.763 2.591 1.00 90.44 90 ALA A C 1
ATOM 661 O O . ALA A 1 90 ? -11.625 6.169 1.500 1.00 90.44 90 ALA A O 1
ATOM 662 N N . LEU A 1 91 ? -11.255 5.746 3.678 1.00 88.25 91 LEU A N 1
ATOM 663 C CA . LEU A 1 91 ? -9.829 6.074 3.647 1.00 88.25 91 LEU A CA 1
ATOM 664 C C . LEU A 1 91 ? -9.060 4.991 2.860 1.00 88.25 91 LEU A C 1
ATOM 666 O O . LEU A 1 91 ? -9.055 3.840 3.309 1.00 88.25 91 LEU A O 1
ATOM 670 N N . PRO A 1 92 ? -8.395 5.305 1.730 1.00 90.75 92 PRO A N 1
ATOM 671 C CA . PRO A 1 92 ? -7.581 4.328 1.012 1.00 90.75 92 PRO A CA 1
ATOM 672 C C . PRO A 1 92 ? -6.284 4.051 1.775 1.00 90.75 92 PRO A C 1
ATOM 674 O O . PRO A 1 92 ? -5.581 4.978 2.178 1.00 90.75 92 PRO A O 1
ATOM 677 N N . VAL A 1 93 ? -5.947 2.775 1.932 1.00 91.69 93 VAL A N 1
ATOM 678 C CA . VAL A 1 93 ? -4.741 2.302 2.615 1.00 91.69 93 VAL A CA 1
ATOM 679 C C . VAL A 1 93 ? -3.993 1.385 1.656 1.00 91.69 93 VAL A C 1
ATOM 681 O O . VAL A 1 93 ? -4.378 0.238 1.446 1.00 91.69 93 VAL A O 1
ATOM 684 N N . THR A 1 94 ? -2.945 1.900 1.018 1.00 91.81 94 THR A N 1
ATOM 685 C CA . THR A 1 94 ? -2.220 1.161 -0.023 1.00 91.81 94 THR A CA 1
ATOM 686 C C . THR A 1 94 ? -0.960 0.510 0.528 1.00 91.81 94 THR A C 1
ATOM 688 O O . THR A 1 94 ? -0.020 1.223 0.890 1.00 91.81 94 THR A O 1
ATOM 691 N N . THR A 1 95 ? -0.900 -0.820 0.517 1.00 93.00 95 THR A N 1
ATOM 692 C CA . THR A 1 95 ? 0.358 -1.554 0.716 1.00 93.00 95 THR A CA 1
ATOM 693 C C . THR A 1 95 ? 0.989 -1.767 -0.649 1.00 93.00 95 THR A C 1
ATOM 695 O O . THR A 1 95 ? 0.358 -2.371 -1.515 1.00 93.00 95 THR A O 1
ATOM 698 N N . ARG A 1 96 ? 2.195 -1.246 -0.874 1.00 88.81 96 ARG A N 1
ATOM 699 C CA . ARG A 1 96 ? 2.776 -1.126 -2.221 1.00 88.81 96 ARG A CA 1
ATOM 700 C C . ARG A 1 96 ? 4.019 -1.986 -2.399 1.00 88.81 96 ARG A C 1
ATOM 702 O O . ARG A 1 96 ? 4.550 -2.513 -1.422 1.00 88.81 96 ARG A O 1
ATOM 709 N N . GLY A 1 97 ? 4.460 -2.117 -3.646 1.00 89.94 97 GLY A N 1
ATOM 710 C CA . GLY A 1 97 ? 5.769 -2.655 -3.969 1.00 89.94 97 GLY A CA 1
ATOM 711 C C . GLY A 1 97 ? 6.832 -1.567 -3.898 1.00 89.94 97 GLY A C 1
ATOM 712 O O . GLY A 1 97 ? 7.228 -1.151 -2.805 1.00 89.94 97 GLY A O 1
ATOM 713 N N . ASP A 1 98 ? 7.317 -1.128 -5.056 1.00 88.56 98 ASP A N 1
ATOM 714 C CA . ASP A 1 98 ? 8.333 -0.078 -5.130 1.00 88.56 98 ASP A CA 1
ATOM 715 C C . ASP A 1 98 ? 7.751 1.336 -4.980 1.00 88.56 98 ASP A C 1
ATOM 717 O O . ASP A 1 98 ? 6.533 1.556 -4.974 1.00 88.56 98 ASP A O 1
ATOM 721 N N . HIS A 1 99 ? 8.634 2.325 -4.816 1.00 88.69 99 HIS A N 1
ATOM 722 C CA . HIS A 1 99 ? 8.193 3.693 -4.571 1.00 88.69 99 HIS A CA 1
ATOM 723 C C . HIS A 1 99 ? 7.509 4.351 -5.787 1.00 88.69 99 HIS A C 1
ATOM 725 O O . HIS A 1 99 ? 6.823 5.353 -5.610 1.00 88.69 99 HIS A O 1
ATOM 731 N N . SER A 1 100 ? 7.580 3.796 -7.006 1.00 85.44 100 SER A N 1
ATOM 732 C CA . SER A 1 100 ? 6.874 4.367 -8.167 1.00 85.44 100 SER A CA 1
ATOM 733 C C . SER A 1 100 ? 5.349 4.333 -8.004 1.00 85.44 100 SER A C 1
ATOM 735 O O . SER A 1 100 ? 4.659 5.213 -8.519 1.00 85.44 100 SER A O 1
ATOM 737 N N . ASP A 1 101 ? 4.819 3.399 -7.208 1.00 86.94 101 ASP A N 1
ATOM 738 C CA . ASP A 1 101 ? 3.388 3.300 -6.912 1.00 86.94 101 ASP A CA 1
ATOM 739 C C . ASP A 1 101 ? 2.851 4.477 -6.060 1.00 86.94 101 ASP A C 1
ATOM 741 O O . ASP A 1 101 ? 1.639 4.588 -5.879 1.00 86.94 101 ASP A O 1
ATOM 745 N N . ILE A 1 102 ? 3.694 5.407 -5.573 1.00 83.38 102 ILE A N 1
ATOM 746 C CA . ILE A 1 102 ? 3.222 6.691 -5.006 1.00 83.38 102 ILE A CA 1
ATOM 747 C C . ILE A 1 102 ? 2.508 7.558 -6.044 1.00 83.38 102 ILE A C 1
ATOM 749 O O . ILE A 1 102 ? 1.579 8.287 -5.699 1.00 83.38 102 ILE A O 1
ATOM 753 N N . ILE A 1 103 ? 2.916 7.464 -7.311 1.00 83.94 103 ILE A N 1
ATOM 754 C CA . ILE A 1 103 ? 2.416 8.298 -8.405 1.00 83.94 103 ILE A CA 1
ATOM 755 C C . ILE A 1 103 ? 0.894 8.124 -8.568 1.00 83.94 103 ILE A C 1
ATOM 757 O O . ILE A 1 103 ? 0.173 9.107 -8.365 1.00 83.94 103 ILE A O 1
ATOM 761 N N . PRO A 1 104 ? 0.356 6.908 -8.811 1.00 85.00 104 PRO A N 1
ATOM 762 C CA . PRO A 1 104 ? -1.090 6.700 -8.876 1.00 85.00 104 PRO A CA 1
ATOM 763 C C . PRO A 1 104 ? -1.814 6.983 -7.551 1.00 85.00 104 PRO A C 1
ATOM 765 O O . PRO A 1 104 ? -2.990 7.339 -7.587 1.00 85.00 104 PRO A O 1
ATOM 768 N N . CYS A 1 105 ? -1.143 6.874 -6.393 1.00 81.69 105 CYS A N 1
ATOM 769 C CA . CYS A 1 105 ? -1.733 7.267 -5.110 1.00 81.69 105 CYS A CA 1
ATOM 770 C C . CYS A 1 105 ? -1.997 8.770 -5.016 1.00 81.69 105 CYS A C 1
ATOM 772 O O . CYS A 1 105 ? -3.069 9.159 -4.562 1.00 81.69 105 CYS A O 1
ATOM 774 N N . CYS A 1 106 ? -1.044 9.613 -5.418 1.00 78.25 106 CYS A N 1
ATOM 775 C CA . CYS A 1 106 ? -1.186 11.068 -5.329 1.00 78.25 106 CYS A CA 1
ATOM 776 C C . CYS A 1 106 ? -2.063 11.643 -6.451 1.00 78.25 106 CYS A C 1
ATOM 778 O O . CYS A 1 106 ? -2.804 12.598 -6.215 1.00 78.25 106 CYS A O 1
ATOM 780 N N . GLU A 1 107 ? -2.038 11.034 -7.639 1.00 79.81 107 GLU A N 1
ATOM 781 C CA . GLU A 1 107 ? -2.842 11.437 -8.799 1.00 79.81 107 GLU A CA 1
ATOM 782 C C . GLU A 1 107 ? -4.359 11.502 -8.525 1.00 79.81 107 GLU A C 1
ATOM 784 O O . GLU A 1 107 ? -5.054 12.331 -9.110 1.00 79.81 107 GLU A O 1
ATOM 789 N N . ASP A 1 108 ? -4.899 10.658 -7.640 1.00 72.00 108 ASP A N 1
ATOM 790 C CA . ASP A 1 108 ? -6.334 10.662 -7.303 1.00 72.00 108 ASP A CA 1
ATOM 791 C C . ASP A 1 108 ? -6.764 11.755 -6.322 1.00 72.00 108 ASP A C 1
ATOM 793 O O . ASP A 1 108 ? -7.966 11.966 -6.112 1.00 72.00 108 ASP A O 1
ATOM 797 N N . TYR A 1 109 ? -5.801 12.484 -5.760 1.00 70.12 109 TYR A N 1
ATOM 798 C CA . TYR A 1 109 ? -6.035 13.693 -4.975 1.00 70.12 109 TYR A CA 1
ATOM 799 C C . TYR A 1 109 ? -5.852 14.975 -5.807 1.00 70.12 109 TYR A C 1
ATOM 801 O O . TYR A 1 109 ? -6.166 16.063 -5.317 1.00 70.12 109 TYR A O 1
ATOM 809 N N . GLU A 1 110 ? -5.431 14.881 -7.076 1.00 69.06 110 GLU A N 1
ATOM 810 C CA . GLU A 1 110 ? -5.440 16.023 -7.997 1.00 69.06 110 GLU A CA 1
ATOM 811 C C . GLU A 1 110 ? -6.857 16.616 -8.108 1.00 69.06 110 GLU A C 1
ATOM 813 O O . GLU A 1 110 ? -7.847 15.912 -8.306 1.00 69.06 110 GLU A O 1
ATOM 818 N N . GLY A 1 111 ? -6.970 17.937 -7.945 1.00 64.88 111 GLY A N 1
ATOM 819 C CA . GLY A 1 111 ? -8.259 18.641 -7.953 1.00 64.88 111 GLY A CA 1
ATOM 820 C C . GLY A 1 111 ? -9.099 18.504 -6.674 1.00 64.88 111 GLY A C 1
ATOM 821 O O . GLY A 1 111 ? -10.189 19.075 -6.620 1.00 64.88 111 GLY A O 1
ATOM 822 N N . ARG A 1 112 ? -8.614 17.800 -5.639 1.00 72.69 112 ARG A N 1
ATOM 823 C CA . ARG A 1 112 ? -9.216 17.791 -4.292 1.00 72.69 112 ARG A CA 1
ATOM 824 C C . ARG A 1 112 ? -8.667 18.940 -3.429 1.00 72.69 112 ARG A C 1
ATOM 826 O O . ARG A 1 112 ? -8.023 19.864 -3.927 1.00 72.69 112 ARG A O 1
ATOM 833 N N . ALA A 1 113 ? -8.977 18.926 -2.131 1.00 64.94 113 ALA A N 1
ATOM 834 C CA . ALA A 1 113 ? -8.493 19.932 -1.187 1.00 64.94 113 ALA A CA 1
ATOM 835 C C . ALA A 1 113 ? -6.951 19.894 -1.032 1.00 64.94 113 ALA A C 1
ATOM 837 O O . ALA A 1 113 ? -6.356 18.836 -1.235 1.00 64.94 113 ALA A O 1
ATOM 838 N N . PRO A 1 114 ? -6.298 21.011 -0.643 1.00 69.38 114 PRO A N 1
ATOM 839 C CA . PRO A 1 114 ? -4.871 21.037 -0.309 1.00 69.38 114 PRO A CA 1
ATOM 840 C C . PRO A 1 114 ? -4.510 20.052 0.807 1.00 69.38 114 PRO A C 1
ATOM 842 O O . PRO A 1 114 ? -5.324 19.779 1.689 1.00 69.38 114 PRO A O 1
ATOM 845 N N . PHE A 1 115 ? -3.291 19.511 0.754 1.00 66.56 115 PHE A N 1
ATOM 846 C CA . PHE A 1 115 ? -3.000 18.215 1.360 1.00 66.56 115 PHE A CA 1
ATOM 847 C C . PHE A 1 115 ? -1.519 18.134 1.873 1.00 66.56 115 PHE A C 1
ATOM 849 O O . PHE A 1 115 ? -0.663 18.846 1.336 1.00 66.56 115 PHE A O 1
ATOM 856 N N . HIS A 1 116 ? -1.227 17.363 2.953 1.00 68.50 116 HIS A N 1
ATOM 857 C CA . HIS A 1 116 ? 0.126 17.110 3.538 1.00 68.50 116 HIS A CA 1
ATOM 858 C C . HIS A 1 116 ? 0.579 15.611 3.595 1.00 68.50 116 HIS A C 1
ATOM 860 O O . HIS A 1 116 ? -0.011 14.812 4.319 1.00 68.50 116 HIS A O 1
ATOM 866 N N . ILE A 1 117 ? 1.672 15.229 2.910 1.00 68.81 117 ILE A N 1
ATOM 867 C CA . ILE A 1 117 ? 2.342 13.907 2.975 1.00 68.81 117 ILE A CA 1
ATOM 868 C C . ILE A 1 117 ? 3.249 13.862 4.197 1.00 68.81 117 ILE A C 1
ATOM 870 O O . ILE A 1 117 ? 3.931 14.837 4.521 1.00 68.81 117 ILE A O 1
ATOM 874 N N . LEU A 1 118 ? 3.319 12.682 4.803 1.00 71.81 118 LEU A N 1
ATOM 875 C 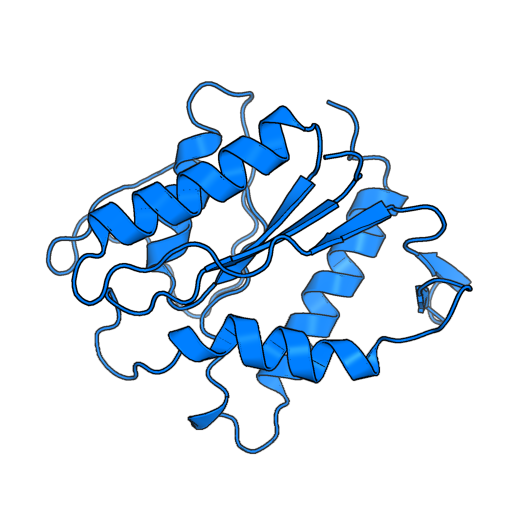CA . LEU A 1 118 ? 4.379 12.299 5.720 1.00 71.81 118 LEU A CA 1
ATOM 876 C C . LEU A 1 118 ? 5.189 11.185 5.049 1.00 71.81 118 LEU A C 1
ATOM 878 O O . LEU A 1 118 ? 4.746 10.040 5.004 1.00 71.81 118 LEU A O 1
ATOM 882 N N . GLN A 1 119 ? 6.353 11.533 4.498 1.00 74.19 119 GLN A N 1
ATOM 883 C CA . GLN A 1 119 ? 7.294 10.576 3.911 1.00 74.19 119 GLN A CA 1
ATOM 884 C C . GLN A 1 119 ? 8.316 10.177 4.977 1.00 74.19 119 GLN A C 1
ATOM 886 O O . GLN A 1 119 ? 8.988 11.033 5.553 1.00 74.19 119 GLN A O 1
ATOM 891 N N . ILE A 1 120 ? 8.412 8.876 5.244 1.00 76.94 120 ILE A N 1
ATOM 892 C CA . ILE A 1 120 ? 9.428 8.277 6.111 1.00 76.94 120 ILE A CA 1
ATOM 893 C C . ILE A 1 120 ? 10.225 7.336 5.218 1.00 76.94 120 ILE A C 1
ATOM 895 O O . ILE A 1 120 ? 9.773 6.235 4.923 1.00 76.94 120 ILE A O 1
ATOM 899 N N . ASP A 1 121 ? 11.378 7.804 4.754 1.00 78.38 121 ASP A N 1
ATOM 900 C CA . ASP A 1 121 ? 12.206 7.105 3.775 1.00 78.38 121 ASP A CA 1
ATOM 901 C C . ASP A 1 121 ? 13.697 7.357 4.066 1.00 78.38 121 ASP A C 1
ATOM 903 O O . ASP A 1 121 ? 14.062 8.352 4.701 1.00 78.38 121 ASP A O 1
ATOM 907 N N . ALA A 1 122 ? 14.560 6.444 3.622 1.00 75.31 122 ALA A N 1
ATOM 908 C CA . ALA A 1 122 ? 16.010 6.622 3.630 1.00 75.31 122 ALA A CA 1
ATOM 909 C C . ALA A 1 122 ? 16.495 7.501 2.460 1.00 75.31 122 ALA A C 1
ATOM 911 O O . ALA A 1 122 ? 17.595 8.060 2.519 1.00 75.31 122 ALA A O 1
ATOM 912 N N . HIS A 1 123 ? 15.684 7.630 1.410 1.00 74.62 123 HIS A N 1
ATOM 913 C CA . HIS A 1 123 ? 15.958 8.387 0.198 1.00 74.62 123 HIS A CA 1
ATOM 914 C C . HIS A 1 123 ? 15.012 9.588 0.066 1.00 74.62 123 HIS A C 1
ATOM 916 O O . HIS A 1 123 ? 13.931 9.646 0.649 1.00 74.62 123 HIS A O 1
ATOM 922 N N . LEU A 1 124 ? 15.441 10.597 -0.695 1.00 61.84 124 LEU A N 1
ATOM 923 C CA . LEU A 1 124 ? 14.618 11.784 -0.941 1.00 61.84 124 LEU A CA 1
ATOM 924 C C . LEU A 1 124 ? 13.525 11.520 -1.982 1.00 61.84 124 LEU A C 1
ATOM 926 O O . LEU A 1 124 ? 12.448 12.091 -1.884 1.00 61.84 124 LEU A O 1
ATOM 930 N N . ASP A 1 125 ? 13.841 10.729 -3.009 1.00 71.12 125 ASP A N 1
ATOM 931 C CA . ASP A 1 125 ? 13.013 10.416 -4.186 1.00 71.12 125 ASP A CA 1
ATOM 932 C C . ASP A 1 125 ? 12.415 11.617 -4.954 1.00 71.12 125 ASP A C 1
ATOM 934 O O . ASP A 1 125 ? 11.687 11.459 -5.931 1.00 71.12 125 ASP A O 1
ATOM 938 N N . PHE A 1 126 ? 12.855 12.834 -4.623 1.00 55.84 126 PHE A N 1
ATOM 939 C CA . PHE A 1 126 ? 12.592 14.081 -5.345 1.00 55.84 126 PHE A CA 1
ATOM 940 C C . PHE A 1 126 ? 13.507 14.246 -6.574 1.00 55.84 126 PHE A C 1
ATOM 942 O O . PHE A 1 126 ? 14.290 15.194 -6.658 1.00 55.84 126 PHE A O 1
ATOM 949 N N . VAL A 1 127 ? 13.449 13.303 -7.516 1.00 50.38 127 VAL A N 1
ATOM 950 C CA . VAL A 1 127 ? 14.168 13.380 -8.800 1.00 50.38 127 VAL A CA 1
ATOM 951 C C . VAL A 1 127 ? 13.191 13.549 -9.960 1.00 50.38 127 VAL A C 1
ATOM 953 O O . VAL A 1 127 ? 12.409 12.651 -10.249 1.00 50.38 127 VAL A O 1
ATOM 956 N N . ASP A 1 128 ? 13.280 14.686 -10.659 1.00 43.19 128 ASP A N 1
ATOM 957 C CA . ASP A 1 128 ? 12.408 15.008 -11.802 1.00 43.19 128 ASP A CA 1
ATOM 958 C C . ASP A 1 128 ? 12.531 14.002 -12.963 1.00 43.19 128 ASP A C 1
ATOM 960 O O . ASP A 1 128 ? 11.599 13.843 -13.749 1.00 43.19 128 ASP A O 1
ATOM 964 N N . GLU A 1 129 ? 13.673 13.314 -13.078 1.00 38.91 129 GLU A N 1
ATOM 965 C CA . GLU A 1 129 ? 13.892 12.262 -14.069 1.00 38.91 129 GLU A CA 1
ATOM 966 C C . GLU A 1 129 ? 14.855 11.183 -13.548 1.00 38.91 129 GLU A C 1
ATOM 968 O O . GLU A 1 129 ? 16.006 11.458 -13.197 1.00 38.91 129 GLU A O 1
ATOM 973 N N . ARG A 1 130 ? 14.416 9.917 -13.568 1.00 41.41 130 ARG A N 1
ATOM 974 C CA . ARG A 1 130 ? 15.311 8.757 -13.437 1.00 41.41 130 ARG A CA 1
ATOM 975 C C . ARG A 1 130 ? 14.785 7.583 -14.271 1.00 41.41 130 ARG A C 1
ATOM 977 O O . ARG A 1 130 ? 13.886 6.864 -13.857 1.00 41.41 130 ARG A O 1
ATOM 984 N N . HIS A 1 131 ? 15.353 7.404 -15.466 1.00 39.38 131 HIS A N 1
ATOM 985 C CA . HIS A 1 131 ? 15.034 6.317 -16.411 1.00 39.38 131 HIS A CA 1
ATOM 986 C C . HIS A 1 131 ? 13.569 6.235 -16.903 1.00 39.38 131 HIS A C 1
ATOM 988 O O . HIS A 1 131 ? 13.063 5.147 -17.161 1.00 39.38 131 HIS A O 1
ATOM 994 N N . GLY A 1 132 ? 12.911 7.380 -17.123 1.00 40.47 132 GLY A N 1
ATOM 995 C CA . GLY A 1 132 ? 11.647 7.444 -17.877 1.00 40.47 132 GLY A CA 1
ATOM 996 C C . GLY A 1 132 ? 10.354 7.358 -17.059 1.00 40.47 132 GLY A C 1
ATOM 997 O O . GLY A 1 132 ? 9.277 7.325 -17.649 1.00 40.47 132 GLY A O 1
ATOM 998 N N . VAL A 1 133 ? 10.439 7.370 -15.727 1.00 38.00 133 VAL A N 1
ATOM 999 C CA . VAL A 1 133 ? 9.291 7.613 -14.840 1.00 38.00 133 VAL A CA 1
ATOM 1000 C C . VAL A 1 133 ? 9.298 9.088 -14.435 1.00 38.00 133 VAL A C 1
ATOM 1002 O O . VAL A 1 133 ? 10.305 9.578 -13.927 1.00 38.00 133 VAL A O 1
ATOM 1005 N N . THR A 1 134 ? 8.194 9.796 -14.680 1.00 36.47 134 THR A N 1
ATOM 1006 C CA . THR A 1 134 ? 8.044 11.233 -14.404 1.00 36.47 134 THR A CA 1
ATOM 1007 C C . THR A 1 134 ? 6.669 11.527 -13.807 1.00 36.47 134 THR A C 1
ATOM 1009 O O . THR A 1 134 ? 5.684 11.373 -14.520 1.00 36.47 134 THR A O 1
ATOM 1012 N N . ARG A 1 135 ? 6.601 11.984 -12.541 1.00 42.69 135 ARG A N 1
ATOM 1013 C CA . ARG A 1 135 ? 5.608 12.940 -11.979 1.00 42.69 135 ARG A CA 1
ATOM 1014 C C . ARG A 1 135 ? 6.127 13.512 -10.655 1.00 42.69 135 ARG A C 1
ATOM 1016 O O . ARG A 1 135 ? 6.547 12.754 -9.789 1.00 42.69 135 ARG A O 1
ATOM 1023 N N . THR A 1 136 ? 6.000 14.825 -10.475 1.00 33.47 136 THR A N 1
ATOM 1024 C CA . THR A 1 136 ? 6.298 15.530 -9.217 1.00 33.47 136 THR A CA 1
ATOM 1025 C C . THR A 1 136 ? 4.990 16.119 -8.695 1.00 33.47 136 THR A C 1
ATOM 1027 O O . THR A 1 136 ? 4.367 16.917 -9.397 1.00 33.47 136 THR A O 1
ATOM 1030 N N . LEU A 1 137 ? 4.536 15.714 -7.504 1.00 42.38 137 LEU A N 1
ATOM 1031 C CA . LEU A 1 137 ? 3.200 16.051 -6.995 1.00 42.38 137 LEU A CA 1
ATOM 1032 C C . LEU A 1 137 ? 3.236 16.608 -5.562 1.00 42.38 137 LEU A C 1
ATOM 1034 O O . LEU A 1 137 ? 4.056 16.169 -4.754 1.00 42.38 137 LEU A O 1
ATOM 1038 N N . PRO A 1 138 ? 2.329 17.547 -5.216 1.00 34.47 138 PRO A N 1
ATOM 1039 C CA . PRO A 1 138 ? 1.948 17.790 -3.835 1.00 34.47 138 PRO A CA 1
ATOM 1040 C C . PRO A 1 138 ? 1.120 16.600 -3.297 1.00 34.47 138 PRO A C 1
ATOM 1042 O O . PRO A 1 138 ? 0.959 15.576 -3.953 1.00 34.47 138 PRO A O 1
ATOM 1045 N N . ILE A 1 139 ? 0.711 16.654 -2.034 1.00 43.78 139 ILE A N 1
ATOM 1046 C CA . ILE A 1 139 ? 1.323 15.687 -1.127 1.00 43.78 139 ILE A CA 1
ATOM 1047 C C . ILE A 1 139 ? 0.270 15.230 -0.073 1.00 43.78 139 ILE A C 1
ATOM 1049 O O . ILE A 1 139 ? 0.034 15.981 0.842 1.00 43.78 139 ILE A O 1
ATOM 1053 N N . VAL A 1 140 ? -0.407 14.061 -0.174 1.00 43.41 140 VAL A N 1
ATOM 1054 C CA . VAL A 1 140 ? -0.971 13.223 0.948 1.00 43.41 140 VAL A CA 1
ATOM 1055 C C . VAL A 1 140 ? -0.874 11.766 0.560 1.00 43.41 140 VAL A C 1
ATOM 1057 O O . VAL A 1 140 ? -1.149 11.342 -0.558 1.00 43.41 140 VAL A O 1
ATOM 1060 N N . GLY A 1 141 ? -0.536 11.033 1.598 1.00 44.34 141 GLY A N 1
ATOM 1061 C CA . GLY A 1 141 ? -0.734 9.630 1.826 1.00 44.34 141 GLY A CA 1
ATOM 1062 C C . GLY A 1 141 ? 0.014 9.351 3.117 1.00 44.34 141 GLY A C 1
ATOM 1063 O O . GLY A 1 141 ? 0.945 10.087 3.465 1.00 44.34 141 GLY A O 1
ATOM 1064 N N . VAL A 1 142 ? -0.342 8.271 3.800 1.00 52.19 142 VAL A N 1
ATOM 1065 C CA . VAL A 1 142 ? 0.745 7.484 4.367 1.00 52.19 142 VAL A CA 1
ATOM 1066 C C . VAL A 1 142 ? 0.978 6.314 3.441 1.00 52.19 142 VAL A C 1
ATOM 1068 O O . VAL A 1 142 ? 0.056 5.677 2.935 1.00 52.19 142 VAL A O 1
ATOM 1071 N N . ALA A 1 143 ? 2.254 6.149 3.156 1.00 52.84 143 ALA A N 1
ATOM 1072 C CA . ALA A 1 143 ? 2.804 5.351 2.099 1.00 52.84 143 ALA A CA 1
ATOM 1073 C C . ALA A 1 143 ? 3.785 4.392 2.754 1.00 52.84 143 ALA A C 1
ATOM 1075 O O . ALA A 1 143 ? 4.804 4.817 3.292 1.00 52.84 143 ALA A O 1
ATOM 1076 N N . LEU A 1 144 ? 3.451 3.109 2.730 1.00 58.44 144 LEU A N 1
ATOM 1077 C CA . LEU A 1 144 ? 4.346 2.048 3.148 1.00 58.44 144 LEU A CA 1
ATOM 1078 C C . LEU A 1 144 ? 4.910 1.396 1.880 1.00 58.44 144 LEU A C 1
ATOM 1080 O O . LEU A 1 144 ? 4.143 0.929 1.034 1.00 58.44 144 LEU A O 1
ATOM 1084 N N . VAL A 1 145 ? 6.234 1.412 1.745 1.00 59.03 145 VAL A N 1
ATOM 1085 C CA . VAL A 1 145 ? 6.976 1.005 0.541 1.00 59.03 145 VAL A CA 1
ATOM 1086 C C . VAL A 1 145 ? 8.122 0.059 0.883 1.00 59.03 145 VAL A C 1
ATOM 1088 O O . VAL A 1 145 ? 8.516 -0.051 2.042 1.00 59.03 145 VAL A O 1
ATOM 1091 N N . GLU A 1 146 ? 8.647 -0.617 -0.140 1.00 57.69 146 GLU A N 1
ATOM 1092 C CA . GLU A 1 146 ? 9.913 -1.369 -0.106 1.00 57.69 146 GLU A CA 1
ATOM 1093 C C . GLU A 1 146 ? 9.991 -2.514 0.927 1.00 57.69 146 GLU A C 1
ATOM 1095 O O . GLU A 1 146 ? 11.071 -3.025 1.239 1.00 57.69 146 GLU A O 1
ATOM 1100 N N . VAL A 1 147 ? 8.840 -3.004 1.405 1.00 64.44 147 VAL A N 1
ATOM 1101 C CA . VAL A 1 147 ? 8.775 -4.248 2.184 1.00 64.44 147 VAL A CA 1
ATOM 1102 C C . VAL A 1 147 ? 9.174 -5.403 1.267 1.00 64.44 147 VAL A C 1
ATOM 1104 O O . VAL A 1 147 ? 8.409 -5.820 0.400 1.00 64.44 147 VAL A O 1
ATOM 1107 N N . THR A 1 148 ? 10.384 -5.921 1.466 1.00 64.75 148 THR A N 1
ATOM 1108 C CA . THR A 1 148 ? 10.999 -6.960 0.632 1.00 64.75 148 THR A CA 1
ATOM 1109 C C . THR A 1 148 ? 11.317 -8.205 1.474 1.00 64.75 148 THR A C 1
ATOM 1111 O O . THR A 1 148 ? 12.418 -8.320 2.017 1.00 64.75 148 THR A O 1
ATOM 1114 N N . PRO A 1 149 ? 10.365 -9.154 1.616 1.00 63.94 149 PRO A N 1
ATOM 1115 C CA . PRO A 1 149 ? 10.519 -10.310 2.505 1.00 63.94 149 PRO A CA 1
ATOM 1116 C C . PRO A 1 149 ? 11.775 -11.152 2.232 1.00 63.94 149 PRO A C 1
ATOM 1118 O O . PRO A 1 149 ? 12.417 -11.613 3.171 1.00 63.94 149 PRO A O 1
ATOM 1121 N N . ASP A 1 150 ? 12.178 -11.291 0.966 1.00 64.00 150 ASP A N 1
ATOM 1122 C CA . ASP A 1 150 ? 13.341 -12.099 0.571 1.00 64.00 150 ASP A CA 1
ATOM 1123 C C . ASP A 1 150 ? 14.696 -11.514 1.027 1.00 64.00 150 ASP A C 1
ATOM 1125 O O . ASP A 1 150 ? 15.679 -12.251 1.141 1.00 64.00 150 ASP A O 1
ATOM 1129 N N . TYR A 1 151 ? 14.761 -10.212 1.340 1.00 60.00 151 TYR A N 1
ATOM 1130 C CA . TYR A 1 151 ? 15.961 -9.556 1.887 1.00 60.00 151 TYR A CA 1
ATOM 1131 C C . TYR A 1 151 ? 15.883 -9.299 3.399 1.00 60.00 151 TYR A C 1
ATOM 1133 O O . TYR A 1 151 ? 16.889 -8.922 4.004 1.00 60.00 151 TYR A O 1
ATOM 1141 N N . ASP A 1 152 ? 14.732 -9.563 4.022 1.00 71.44 152 ASP A N 1
ATOM 1142 C CA . ASP A 1 152 ? 14.536 -9.557 5.470 1.00 71.44 152 ASP A CA 1
ATOM 1143 C C . ASP A 1 152 ? 14.173 -10.969 5.978 1.00 71.44 152 ASP A C 1
ATOM 1145 O O . ASP A 1 152 ? 13.017 -11.255 6.303 1.00 71.44 152 ASP A O 1
ATOM 1149 N N . PRO A 1 153 ? 15.167 -11.866 6.136 1.00 72.12 153 PRO A N 1
ATOM 1150 C CA . PRO A 1 153 ? 14.944 -13.227 6.627 1.00 72.12 153 PRO A CA 1
ATOM 1151 C C . PRO A 1 153 ? 14.462 -13.289 8.089 1.00 72.12 153 PRO A C 1
ATOM 1153 O O . PRO A 1 153 ? 14.249 -14.381 8.615 1.00 72.12 153 PRO A O 1
ATOM 1156 N N . THR A 1 154 ? 14.318 -12.144 8.769 1.00 78.44 154 THR A N 1
ATOM 1157 C CA . THR A 1 154 ? 13.760 -12.056 10.126 1.00 78.44 154 THR A CA 1
ATOM 1158 C C . THR A 1 154 ? 12.276 -11.679 10.144 1.00 78.44 154 THR A C 1
ATOM 1160 O O . THR A 1 154 ? 11.637 -11.818 11.185 1.00 78.44 154 THR A O 1
ATOM 1163 N N . GLY A 1 155 ? 11.726 -11.188 9.026 1.00 72.25 155 GLY A N 1
ATOM 1164 C CA . GLY A 1 155 ? 10.371 -10.632 8.934 1.00 72.25 155 GLY A CA 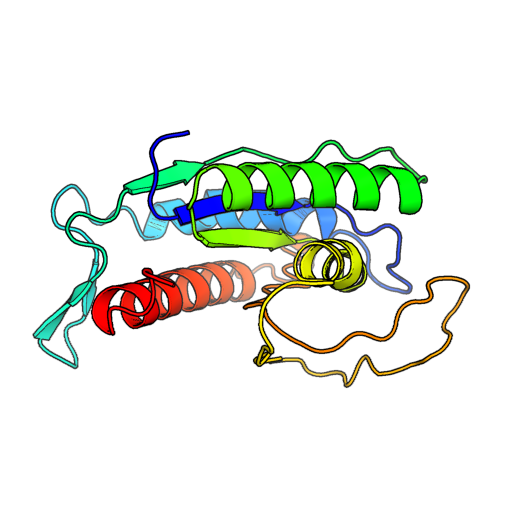1
ATOM 1165 C C . GLY A 1 155 ? 10.158 -9.321 9.709 1.00 72.25 155 GLY A C 1
ATOM 1166 O O . GLY A 1 155 ? 9.030 -8.828 9.774 1.00 72.25 155 GLY A O 1
ATOM 1167 N N . SER A 1 156 ? 11.211 -8.751 10.305 1.00 78.06 156 SER A N 1
ATOM 1168 C CA . SER A 1 156 ? 11.164 -7.526 11.111 1.00 78.06 156 SER A CA 1
ATOM 1169 C C . SER A 1 156 ? 10.599 -6.312 10.364 1.00 78.06 156 SER A C 1
ATOM 1171 O O . SER A 1 156 ? 9.800 -5.575 10.937 1.00 78.06 156 SER A O 1
ATOM 1173 N N . THR A 1 157 ? 10.935 -6.137 9.087 1.00 76.50 157 THR A N 1
ATOM 1174 C CA . THR A 1 157 ? 10.441 -5.076 8.203 1.00 76.50 157 THR A CA 1
ATOM 1175 C C . THR A 1 157 ? 8.952 -5.252 7.929 1.00 76.50 157 THR A C 1
ATOM 1177 O O . THR A 1 157 ? 8.209 -4.281 8.014 1.00 76.50 157 THR A O 1
ATOM 1180 N N . ALA A 1 158 ? 8.485 -6.480 7.671 1.00 72.69 158 ALA A N 1
ATOM 1181 C CA . ALA A 1 158 ? 7.063 -6.764 7.444 1.00 72.69 158 ALA A CA 1
ATOM 1182 C C . ALA A 1 158 ? 6.217 -6.597 8.725 1.00 72.69 158 ALA A C 1
ATOM 1184 O O . ALA A 1 158 ? 5.091 -6.099 8.671 1.00 72.69 158 ALA A O 1
ATOM 1185 N N . ILE A 1 159 ? 6.771 -6.955 9.888 1.00 76.00 159 ILE A N 1
ATOM 1186 C CA . ILE A 1 159 ? 6.132 -6.749 11.197 1.00 76.00 159 ILE A CA 1
ATOM 1187 C C . ILE A 1 159 ? 6.093 -5.255 11.555 1.00 76.00 159 ILE A C 1
ATOM 1189 O O . ILE A 1 159 ? 5.044 -4.756 11.959 1.00 76.00 159 ILE A O 1
ATOM 1193 N N . LEU A 1 160 ? 7.198 -4.523 11.366 1.00 75.88 160 LEU A N 1
ATOM 1194 C CA . LEU A 1 160 ? 7.271 -3.075 11.589 1.00 75.88 160 LEU A CA 1
ATOM 1195 C C . LEU A 1 160 ? 6.309 -2.319 10.664 1.00 75.88 160 LEU A C 1
ATOM 1197 O O . LEU A 1 160 ? 5.589 -1.435 11.115 1.00 75.88 160 LEU A O 1
ATOM 1201 N N . ALA A 1 161 ? 6.255 -2.710 9.393 1.00 74.00 161 ALA A N 1
ATOM 1202 C CA . ALA A 1 161 ? 5.306 -2.221 8.405 1.00 74.00 161 ALA A CA 1
ATOM 1203 C C . ALA A 1 161 ? 3.846 -2.365 8.868 1.00 74.00 161 ALA A C 1
ATOM 1205 O O . ALA A 1 161 ? 3.103 -1.381 8.904 1.00 74.00 161 ALA A O 1
ATOM 1206 N N . ALA A 1 162 ? 3.449 -3.575 9.274 1.00 71.12 162 ALA A N 1
ATOM 1207 C CA . ALA A 1 162 ? 2.112 -3.840 9.795 1.00 71.12 162 ALA A CA 1
ATOM 1208 C C . ALA A 1 162 ? 1.826 -3.048 11.088 1.00 71.12 162 ALA A C 1
ATOM 1210 O O . ALA A 1 162 ? 0.749 -2.469 11.222 1.00 71.12 162 ALA A O 1
ATOM 1211 N N . GLN A 1 163 ? 2.797 -2.946 12.003 1.00 76.31 163 GLN A N 1
ATOM 1212 C CA . GLN A 1 163 ? 2.677 -2.161 13.236 1.00 76.31 163 GLN A CA 1
ATOM 1213 C C . GLN A 1 163 ? 2.476 -0.664 12.956 1.00 76.31 163 GLN A C 1
ATOM 1215 O O . GLN A 1 163 ? 1.594 -0.048 13.552 1.00 76.31 163 GLN A O 1
ATOM 1220 N N . LEU A 1 164 ? 3.264 -0.071 12.051 1.00 77.31 164 LEU A N 1
ATOM 1221 C CA . LEU A 1 164 ? 3.155 1.342 11.672 1.00 77.31 164 LEU A CA 1
ATOM 1222 C C . LEU A 1 164 ? 1.788 1.647 11.054 1.00 77.31 164 LEU A C 1
ATOM 1224 O O . LEU A 1 164 ? 1.149 2.629 11.431 1.00 77.31 164 LEU A O 1
ATOM 1228 N N . LEU A 1 165 ? 1.317 0.778 10.156 1.00 70.88 165 LEU A N 1
ATOM 1229 C CA . LEU A 1 165 ? 0.007 0.889 9.519 1.00 70.88 165 LEU A CA 1
ATOM 1230 C C . LEU A 1 165 ? -1.126 0.794 10.556 1.00 70.88 165 LEU A C 1
ATOM 1232 O O . LEU A 1 165 ? -2.003 1.656 10.586 1.00 70.88 165 LEU 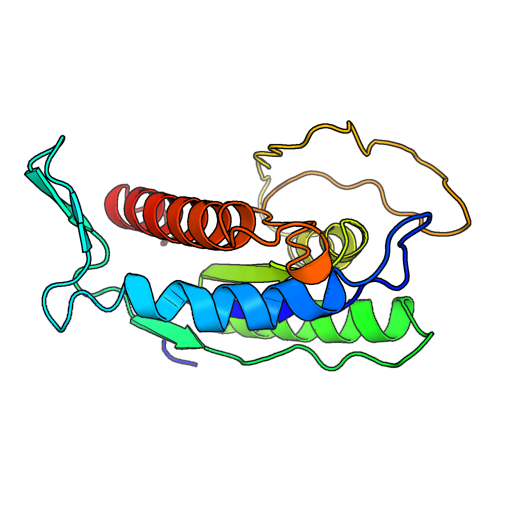A O 1
ATOM 1236 N N . MET A 1 166 ? -1.078 -0.188 11.460 1.00 68.00 166 MET A N 1
ATOM 1237 C CA . MET A 1 166 ? -2.080 -0.356 12.521 1.00 68.00 166 MET A CA 1
ATOM 1238 C C . MET A 1 166 ? -2.096 0.814 13.515 1.00 68.00 166 MET A C 1
ATOM 1240 O O . MET A 1 166 ? -3.171 1.330 13.830 1.00 68.00 166 MET A O 1
ATOM 1244 N N . ASN A 1 167 ? -0.925 1.272 13.971 1.00 70.75 167 ASN A N 1
ATOM 1245 C CA . ASN A 1 167 ? -0.805 2.392 14.910 1.00 70.75 167 ASN A CA 1
ATOM 1246 C C . ASN A 1 167 ? -1.310 3.697 14.292 1.00 70.75 167 ASN A C 1
ATOM 1248 O O . ASN A 1 167 ? -2.055 4.439 14.933 1.00 70.75 167 ASN A O 1
ATOM 1252 N N . LEU A 1 168 ? -0.949 3.965 13.034 1.00 68.00 168 LEU A N 1
ATOM 1253 C CA . LEU A 1 168 ? -1.413 5.151 12.328 1.00 68.00 168 LEU A CA 1
ATOM 1254 C C . LEU A 1 168 ? -2.929 5.135 12.133 1.00 68.00 168 LEU A C 1
ATOM 1256 O O . LEU A 1 168 ? -3.575 6.140 12.422 1.00 68.00 168 LEU A O 1
ATOM 1260 N N . LEU A 1 169 ? -3.508 4.030 11.649 1.00 66.25 169 LEU A N 1
ATOM 1261 C CA . LEU A 1 169 ? -4.961 3.936 11.481 1.00 66.25 169 LEU A CA 1
ATOM 1262 C C . LEU A 1 169 ? -5.667 4.129 12.826 1.00 66.25 169 LEU A C 1
ATOM 1264 O O . LEU A 1 169 ? -6.639 4.881 12.905 1.00 66.25 169 LEU A O 1
ATOM 1268 N N . GLY A 1 170 ? -5.133 3.533 13.898 1.00 57.59 170 GLY A N 1
ATOM 1269 C CA . GLY A 1 170 ? -5.582 3.788 15.263 1.00 57.59 170 GLY A CA 1
ATOM 1270 C C . GLY A 1 170 ? -5.599 5.282 15.596 1.00 57.59 170 GLY A C 1
ATOM 1271 O O . GLY A 1 170 ? -6.652 5.815 15.948 1.00 57.59 170 GLY A O 1
ATOM 1272 N N . PHE A 1 171 ? -4.471 5.969 15.415 1.00 66.44 171 PHE A N 1
ATOM 1273 C CA . PHE A 1 171 ? -4.329 7.399 15.691 1.00 66.44 171 PHE A CA 1
ATOM 1274 C C . PHE A 1 171 ? -5.274 8.274 14.848 1.00 66.44 171 PHE A C 1
ATOM 1276 O O . PHE A 1 171 ? -5.980 9.118 15.398 1.00 66.44 171 PHE A O 1
ATOM 1283 N N . VAL A 1 172 ? -5.347 8.050 13.531 1.00 64.81 172 VAL A N 1
ATOM 1284 C CA . VAL A 1 172 ? -6.176 8.828 12.590 1.00 64.81 172 VAL A CA 1
ATOM 1285 C C . VAL A 1 172 ? -7.666 8.714 12.923 1.00 64.81 172 VAL A C 1
ATOM 1287 O O . VAL A 1 172 ? -8.361 9.732 12.989 1.00 64.81 172 VAL A O 1
ATOM 1290 N N . PHE A 1 173 ? -8.162 7.499 13.183 1.00 65.94 173 PHE A N 1
ATOM 1291 C CA . PHE A 1 173 ? -9.568 7.296 13.543 1.00 65.94 173 PHE A CA 1
ATOM 1292 C C . PHE A 1 173 ? -9.886 7.746 14.977 1.00 65.94 173 PHE A C 1
ATOM 1294 O O . PHE A 1 173 ? -10.981 8.252 15.216 1.00 65.94 173 PHE A O 1
ATOM 1301 N N . HIS A 1 174 ? -8.941 7.645 15.918 1.00 62.62 174 HIS A N 1
ATOM 1302 C CA . HIS A 1 174 ? -9.107 8.171 17.278 1.00 62.62 174 HIS A CA 1
ATOM 1303 C C . HIS A 1 174 ? -9.139 9.707 17.316 1.00 62.62 174 HIS A C 1
ATOM 1305 O O . HIS A 1 174 ? -9.944 10.288 18.039 1.00 62.62 174 HIS A O 1
ATOM 1311 N N . ALA A 1 175 ? -8.323 10.372 16.493 1.00 59.31 175 ALA A N 1
ATOM 1312 C CA . ALA A 1 175 ? -8.304 11.828 16.351 1.00 59.31 175 ALA A CA 1
ATOM 1313 C C . ALA A 1 175 ? -9.535 12.402 15.613 1.00 59.31 175 ALA A C 1
ATOM 1315 O O . ALA A 1 175 ? -9.675 13.619 15.512 1.00 59.31 175 ALA A O 1
ATOM 1316 N N . GLY A 1 176 ? -10.428 11.551 15.089 1.00 49.31 176 GLY A N 1
ATOM 1317 C CA . GLY A 1 176 ? -11.659 11.973 14.411 1.00 49.31 176 GLY A CA 1
ATOM 1318 C C . GLY A 1 176 ? -11.457 12.552 13.005 1.00 49.31 176 GLY A C 1
ATOM 1319 O O . GLY A 1 176 ? -12.354 13.214 12.488 1.00 49.31 176 GLY A O 1
ATOM 1320 N N . LEU A 1 177 ? -10.307 12.300 12.368 1.00 51.44 177 LEU A N 1
ATOM 1321 C CA . LEU A 1 177 ? -9.917 12.901 11.083 1.00 51.44 177 LEU A CA 1
ATOM 1322 C C . LEU A 1 177 ? -10.628 12.305 9.847 1.00 51.44 177 LEU A C 1
ATOM 1324 O O . LEU A 1 177 ? -10.335 12.703 8.724 1.00 51.44 177 LEU A O 1
ATOM 1328 N N . SER A 1 178 ? -11.572 11.375 10.019 1.00 44.22 178 SER A N 1
ATOM 1329 C CA . SER A 1 178 ? -12.224 10.630 8.927 1.00 44.22 178 SER A CA 1
ATOM 1330 C C . SER A 1 178 ? -13.528 11.244 8.387 1.00 44.22 178 SER A C 1
ATOM 1332 O O . SER A 1 178 ? -14.348 10.534 7.804 1.00 44.22 178 SER A O 1
ATOM 1334 N N . ARG A 1 179 ? -13.762 12.550 8.584 1.00 37.78 179 ARG A N 1
ATOM 1335 C CA . ARG A 1 179 ? -14.926 13.264 8.021 1.00 37.78 179 ARG A CA 1
ATOM 1336 C C . ARG A 1 179 ? -14.561 14.647 7.478 1.00 37.78 179 ARG A C 1
ATOM 1338 O O . ARG A 1 179 ? -14.711 15.647 8.180 1.00 37.78 179 ARG A O 1
ATOM 1345 N N . ALA A 1 180 ? -14.154 14.673 6.211 1.00 36.38 180 ALA A N 1
ATOM 1346 C CA . ALA A 1 180 ? -14.094 15.847 5.342 1.00 36.38 180 ALA A CA 1
ATOM 1347 C C . ALA A 1 180 ? -14.566 15.445 3.935 1.00 36.38 180 ALA A C 1
ATOM 1349 O O . ALA A 1 180 ? -14.154 14.349 3.495 1.00 36.38 180 ALA A O 1
#

Radius of gyration: 16.18 Å; chains: 1; bounding box: 38×34×46 Å